Protein AF-A0A950XMK5-F1 (afdb_monomer)

Mean predicted aligned error: 5.72 Å

Structure (mmCIF, N/CA/C/O backbone):
data_AF-A0A950XMK5-F1
#
_entry.id   AF-A0A950XMK5-F1
#
loop_
_atom_site.group_PDB
_atom_site.id
_atom_site.type_symbol
_atom_site.label_atom_id
_atom_site.label_alt_id
_atom_site.label_comp_id
_atom_site.label_asym_id
_atom_site.label_entity_id
_atom_site.label_seq_id
_atom_site.pdbx_PDB_ins_code
_atom_site.Cartn_x
_atom_site.Cartn_y
_atom_site.Cartn_z
_atom_site.occupancy
_atom_site.B_iso_or_equiv
_atom_site.auth_seq_id
_atom_site.auth_comp_id
_atom_site.auth_asym_id
_atom_site.auth_atom_id
_atom_site.pdbx_PDB_model_num
ATOM 1 N N . MET A 1 1 ? 6.175 -16.200 -23.788 1.00 35.16 1 MET A N 1
ATOM 2 C CA . MET A 1 1 ? 5.084 -15.263 -23.450 1.00 35.16 1 MET A CA 1
ATOM 3 C C . MET A 1 1 ? 4.468 -15.741 -22.153 1.00 35.16 1 MET A C 1
ATOM 5 O O . MET A 1 1 ? 3.750 -16.731 -22.167 1.00 35.16 1 MET A O 1
ATOM 9 N N . GLU A 1 2 ? 4.826 -15.121 -21.030 1.00 46.34 2 GLU A N 1
ATOM 10 C CA . GLU A 1 2 ? 4.076 -15.316 -19.784 1.00 46.34 2 GLU A CA 1
ATOM 11 C C . GLU A 1 2 ? 2.69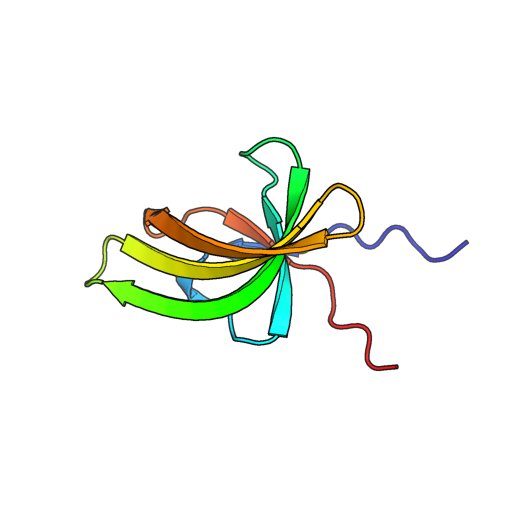7 -14.660 -19.981 1.00 46.34 2 GLU A C 1
ATOM 13 O O . GLU A 1 2 ? 2.637 -13.588 -20.590 1.00 46.34 2 GLU A O 1
ATOM 18 N N . PRO A 1 3 ? 1.582 -15.287 -19.565 1.00 47.47 3 PRO A N 1
ATOM 19 C CA . PRO A 1 3 ? 0.278 -14.658 -19.701 1.00 47.47 3 PRO A CA 1
ATOM 20 C C . PRO A 1 3 ? 0.311 -13.349 -18.916 1.00 47.47 3 PRO A C 1
ATOM 22 O O . PRO A 1 3 ? 0.727 -13.341 -17.756 1.00 47.47 3 PRO A O 1
ATOM 25 N N . HIS A 1 4 ? -0.118 -12.255 -19.546 1.00 48.59 4 HIS A N 1
ATOM 26 C CA . HIS A 1 4 ? -0.428 -11.008 -18.857 1.00 48.59 4 HIS A CA 1
ATOM 27 C C . HIS A 1 4 ? -1.516 -11.311 -17.818 1.00 48.59 4 HIS A C 1
ATOM 29 O O . HIS A 1 4 ? -2.707 -11.240 -18.110 1.00 48.59 4 HIS A O 1
ATOM 35 N N . ARG A 1 5 ? -1.119 -11.749 -16.617 1.00 62.16 5 ARG A N 1
ATOM 36 C CA . ARG A 1 5 ? -2.041 -11.910 -15.499 1.00 62.16 5 ARG A CA 1
ATOM 37 C C . ARG A 1 5 ? -2.495 -10.509 -15.145 1.00 62.16 5 ARG A C 1
ATOM 39 O O . ARG A 1 5 ? -1.702 -9.701 -14.670 1.00 62.16 5 ARG A O 1
ATOM 46 N N . ILE A 1 6 ? -3.756 -10.235 -15.441 1.00 65.62 6 ILE A N 1
ATOM 47 C CA . ILE A 1 6 ? -4.430 -9.016 -15.022 1.00 65.62 6 ILE A CA 1
ATOM 48 C C . ILE A 1 6 ? -4.273 -8.936 -13.493 1.00 65.62 6 ILE A C 1
ATOM 50 O O . ILE A 1 6 ? -4.587 -9.926 -12.821 1.00 65.62 6 ILE A O 1
ATOM 54 N N . PRO A 1 7 ? -3.738 -7.831 -12.943 1.00 74.88 7 PRO A N 1
ATOM 55 C CA . PRO A 1 7 ? -3.630 -7.654 -11.500 1.00 74.88 7 PRO A CA 1
ATOM 56 C C . PRO A 1 7 ? -5.003 -7.813 -10.841 1.00 74.88 7 PRO A C 1
ATOM 58 O O . PRO A 1 7 ? -6.003 -7.299 -11.343 1.00 74.88 7 PRO A O 1
ATOM 61 N N . GLU A 1 8 ? -5.062 -8.518 -9.715 1.00 89.50 8 GLU A N 1
ATOM 62 C CA . GLU A 1 8 ? -6.293 -8.629 -8.937 1.00 89.50 8 GLU A CA 1
ATOM 63 C C . GLU A 1 8 ? -6.555 -7.284 -8.248 1.00 89.50 8 GLU A C 1
ATOM 65 O O . GLU A 1 8 ? -5.716 -6.812 -7.486 1.00 89.50 8 GLU A O 1
ATOM 70 N N . LEU A 1 9 ? -7.702 -6.649 -8.504 1.00 93.38 9 LEU A N 1
ATOM 71 C CA . LEU A 1 9 ? -8.058 -5.391 -7.841 1.00 93.38 9 LEU A CA 1
ATOM 72 C C . LEU A 1 9 ? -8.583 -5.654 -6.430 1.00 93.38 9 LEU A C 1
ATOM 74 O O . LEU A 1 9 ? -9.750 -6.023 -6.265 1.00 93.38 9 LEU A O 1
ATOM 78 N N . VAL A 1 10 ? -7.751 -5.391 -5.427 1.00 94.94 10 VAL A N 1
ATOM 79 C CA . VAL A 1 10 ? -8.039 -5.641 -4.010 1.00 94.94 1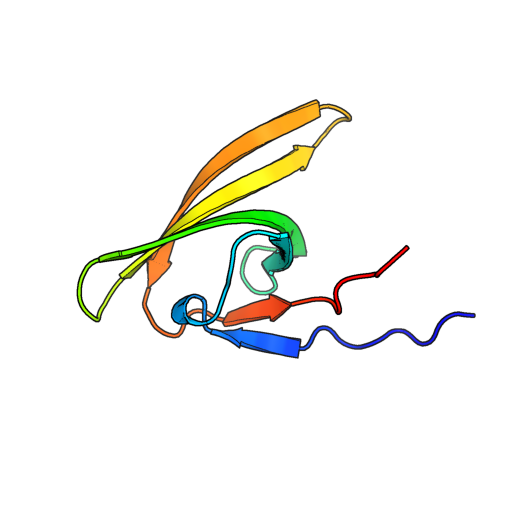0 VAL A CA 1
ATOM 80 C C . VAL A 1 10 ? -8.129 -4.337 -3.213 1.00 94.94 10 VAL A C 1
ATOM 82 O O . VAL A 1 10 ? -7.461 -3.364 -3.567 1.00 94.94 10 VAL A O 1
ATOM 85 N N . PRO A 1 11 ? -8.950 -4.283 -2.154 1.00 95.50 11 PRO A N 1
ATOM 86 C CA . PRO A 1 11 ? -9.032 -3.113 -1.287 1.00 95.50 11 PRO A CA 1
ATOM 87 C C . PRO A 1 11 ? -7.808 -3.027 -0.352 1.00 95.50 11 PRO A C 1
ATOM 89 O O . PRO A 1 11 ? -7.256 -4.059 0.053 1.00 95.50 11 PRO A O 1
ATOM 92 N N . VAL A 1 12 ? -7.373 -1.808 -0.018 1.00 95.50 12 VAL A N 1
ATOM 93 C CA . VAL A 1 12 ? -6.142 -1.531 0.756 1.00 95.50 12 VAL A CA 1
ATOM 94 C C . VAL A 1 12 ? -6.095 -2.209 2.132 1.00 95.50 12 VAL A C 1
ATOM 96 O O . VAL A 1 12 ? -5.022 -2.582 2.594 1.00 95.50 12 VAL A O 1
ATOM 99 N N . GLU A 1 13 ? -7.242 -2.464 2.757 1.00 95.44 13 GLU A N 1
ATOM 100 C CA . GLU A 1 13 ? -7.404 -3.141 4.052 1.00 95.44 13 GLU A CA 1
ATOM 101 C C . GLU A 1 13 ? -6.980 -4.613 4.019 1.00 95.44 13 GLU A C 1
ATOM 103 O O . GLU A 1 13 ? -6.721 -5.221 5.056 1.00 95.44 13 GLU A O 1
ATOM 108 N N . THR A 1 14 ? -6.953 -5.217 2.830 1.00 94.88 14 THR A N 1
ATOM 109 C CA . THR A 1 14 ? -6.610 -6.637 2.655 1.00 94.88 14 THR A CA 1
ATOM 110 C C . THR A 1 14 ? -5.134 -6.861 2.356 1.00 94.88 14 THR A C 1
ATOM 112 O O . THR A 1 14 ? -4.685 -8.013 2.315 1.00 94.88 14 THR A O 1
ATOM 115 N N . LEU A 1 15 ? -4.388 -5.776 2.140 1.00 95.06 15 LEU A N 1
ATOM 116 C CA . LEU A 1 15 ? -2.976 -5.816 1.810 1.00 95.06 15 LEU A CA 1
ATOM 117 C C . LEU A 1 15 ? -2.144 -6.227 3.017 1.00 95.06 15 LEU A C 1
ATOM 119 O O . LEU A 1 15 ? -2.428 -5.879 4.163 1.00 95.06 15 LEU A O 1
ATOM 123 N N . ARG A 1 16 ? -1.092 -6.991 2.743 1.00 94.75 16 ARG A N 1
ATOM 124 C CA . ARG A 1 16 ? -0.162 -7.478 3.758 1.00 94.75 16 ARG A CA 1
ATOM 125 C C . ARG A 1 16 ? 1.264 -7.169 3.357 1.00 94.75 16 ARG A C 1
ATOM 127 O O . ARG A 1 16 ? 1.578 -7.078 2.173 1.00 94.75 16 ARG A O 1
ATOM 134 N N . SER A 1 17 ? 2.138 -7.117 4.357 1.00 96.00 17 SER A N 1
ATOM 135 C CA . SER A 1 17 ? 3.581 -7.039 4.137 1.00 96.00 17 SER A CA 1
ATOM 136 C C . SER A 1 17 ? 4.046 -8.083 3.108 1.00 96.00 17 SER A C 1
ATOM 138 O O . SER A 1 17 ? 3.654 -9.259 3.161 1.00 96.00 17 SER A O 1
ATOM 140 N N . GLY A 1 18 ? 4.836 -7.633 2.139 1.00 94.25 18 GLY A N 1
ATOM 141 C CA . GLY A 1 18 ? 5.335 -8.394 0.999 1.00 94.25 18 GLY A CA 1
ATOM 142 C C . GLY A 1 18 ? 4.401 -8.460 -0.212 1.00 94.25 18 GLY A C 1
ATOM 143 O O . GLY A 1 18 ? 4.769 -9.093 -1.201 1.00 94.25 18 GLY A O 1
ATOM 144 N N . ASP A 1 19 ? 3.206 -7.860 -0.176 1.00 94.38 19 ASP A N 1
ATOM 145 C CA . ASP A 1 19 ? 2.341 -7.812 -1.358 1.00 94.38 19 ASP A CA 1
ATOM 146 C C . ASP A 1 19 ? 2.902 -6.844 -2.414 1.00 94.38 19 ASP A C 1
ATOM 148 O O . ASP A 1 19 ? 3.106 -5.665 -2.113 1.00 94.38 19 ASP A O 1
ATOM 152 N N . PRO A 1 20 ? 3.126 -7.304 -3.662 1.00 94.12 20 PRO A N 1
ATOM 153 C CA . PRO A 1 20 ? 3.446 -6.418 -4.768 1.00 94.12 20 PRO A CA 1
ATOM 154 C C . PRO A 1 20 ? 2.156 -5.794 -5.305 1.00 94.12 20 PRO A C 1
ATOM 156 O O . PRO A 1 20 ? 1.248 -6.499 -5.766 1.00 94.12 20 PRO A O 1
ATOM 159 N N . ILE A 1 21 ? 2.083 -4.468 -5.267 1.00 94.38 21 ILE A N 1
ATOM 160 C CA . ILE A 1 21 ? 0.899 -3.706 -5.661 1.00 94.38 21 ILE A CA 1
ATOM 161 C C . ILE A 1 21 ? 1.208 -2.693 -6.760 1.00 94.38 21 ILE A C 1
ATOM 163 O O . ILE A 1 21 ? 2.352 -2.317 -7.010 1.00 94.38 21 ILE A O 1
ATOM 167 N N . THR A 1 22 ? 0.160 -2.271 -7.452 1.00 93.81 22 THR A N 1
ATOM 168 C CA . THR A 1 22 ? 0.164 -1.214 -8.456 1.00 93.81 22 THR A CA 1
ATOM 169 C C . THR A 1 22 ? -0.980 -0.269 -8.147 1.00 93.81 22 THR A C 1
ATOM 171 O O . THR A 1 22 ? -2.130 -0.703 -8.047 1.00 93.81 22 THR A O 1
ATOM 174 N N . ASP A 1 23 ? -0.664 1.009 -8.006 1.00 92.62 23 ASP A N 1
ATOM 175 C CA . ASP A 1 23 ? -1.656 2.058 -7.849 1.00 92.62 23 ASP A CA 1
ATOM 176 C C . ASP A 1 23 ? -2.280 2.375 -9.212 1.00 92.62 23 ASP A C 1
ATOM 178 O O . ASP A 1 23 ? -1.751 3.160 -9.998 1.00 92.62 23 ASP A O 1
ATOM 182 N N . VAL A 1 24 ? -3.372 1.676 -9.528 1.00 87.94 24 VAL A N 1
ATOM 183 C CA . VAL A 1 24 ? -4.052 1.771 -10.828 1.00 87.94 24 VAL A CA 1
ATOM 184 C C . VAL A 1 24 ? -4.771 3.107 -11.016 1.00 87.94 24 VAL A C 1
ATOM 186 O O . VAL A 1 24 ? -4.894 3.567 -12.147 1.00 87.94 24 VAL A O 1
ATOM 189 N N . GLU A 1 25 ? -5.196 3.741 -9.923 1.00 85.56 25 GLU A N 1
ATOM 190 C CA . GLU A 1 25 ? -5.874 5.041 -9.933 1.00 85.56 25 GLU A CA 1
ATOM 191 C C . GLU A 1 25 ? -4.853 6.197 -9.862 1.00 85.56 25 GLU A C 1
ATOM 193 O O . GLU A 1 25 ? -5.060 7.252 -10.455 1.00 85.56 25 GLU A O 1
ATOM 198 N N . GLY A 1 26 ? -3.708 5.996 -9.201 1.00 79.94 26 GLY A N 1
ATOM 199 C CA . GLY A 1 26 ? -2.600 6.953 -9.075 1.00 79.94 26 GLY A CA 1
ATOM 200 C C . GLY A 1 26 ? -1.548 6.889 -10.188 1.00 79.94 26 GLY A C 1
ATOM 201 O O . GLY A 1 26 ? -0.393 7.268 -9.984 1.00 79.94 26 GLY A O 1
ATOM 202 N N . GLY A 1 27 ? -1.919 6.419 -11.383 1.00 83.38 27 GLY A N 1
ATOM 203 C CA . GLY A 1 27 ? -1.065 6.494 -12.576 1.00 83.38 27 GLY A CA 1
ATOM 204 C C . GLY A 1 27 ? -0.114 5.312 -12.793 1.00 83.38 27 GLY A C 1
ATOM 205 O O . GLY A 1 27 ? 0.854 5.440 -13.540 1.00 83.38 27 GLY A O 1
ATOM 206 N N . GLY A 1 28 ? -0.381 4.160 -12.175 1.00 87.69 28 GLY A N 1
ATOM 207 C CA . GLY A 1 28 ? 0.313 2.897 -12.441 1.00 87.69 28 GLY A CA 1
ATOM 208 C C . GLY A 1 28 ? 1.626 2.714 -11.682 1.00 87.69 28 GLY A C 1
ATOM 209 O O . GLY A 1 28 ? 2.484 1.951 -12.122 1.00 87.69 28 GLY A O 1
ATOM 210 N N . GLN A 1 29 ? 1.818 3.416 -10.564 1.00 89.62 29 GLN A N 1
ATOM 211 C CA . GLN A 1 29 ? 3.035 3.274 -9.763 1.00 89.62 29 GLN A CA 1
ATOM 212 C C . GLN A 1 29 ? 3.087 1.923 -9.048 1.00 89.62 29 GLN A C 1
ATOM 214 O O . GLN A 1 29 ? 2.085 1.454 -8.514 1.00 89.62 29 GLN A O 1
ATOM 219 N N . HIS A 1 30 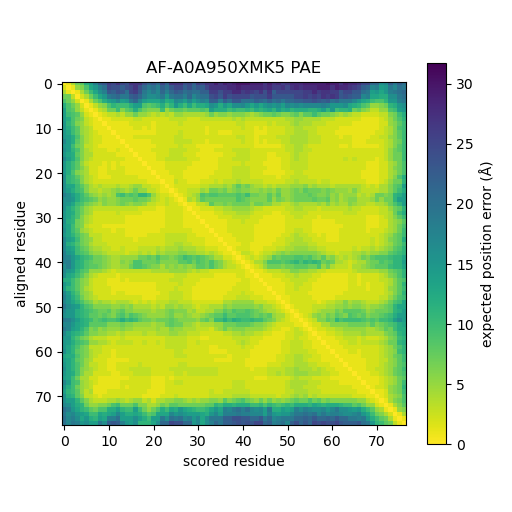? 4.270 1.310 -9.022 1.00 92.25 30 HIS A N 1
ATOM 220 C CA . HIS A 1 30 ? 4.493 -0.003 -8.422 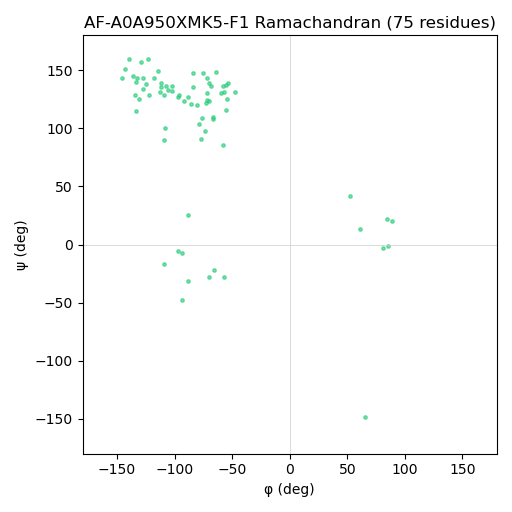1.00 92.25 30 HIS A CA 1
ATOM 221 C C . HIS A 1 30 ? 5.152 0.109 -7.049 1.00 92.25 30 HIS A C 1
ATOM 223 O O . HIS A 1 30 ? 6.138 0.834 -6.885 1.00 92.25 30 HIS A O 1
ATOM 229 N N . TYR A 1 31 ? 4.652 -0.679 -6.100 1.00 94.06 31 TYR A N 1
ATOM 230 C CA . TYR A 1 31 ? 5.160 -0.724 -4.733 1.00 94.06 31 TYR A CA 1
ATOM 231 C C . TYR A 1 31 ? 5.214 -2.153 -4.194 1.00 94.06 31 TYR A C 1
ATOM 233 O O . TYR A 1 31 ? 4.498 -3.040 -4.666 1.00 94.06 31 TYR A O 1
ATOM 241 N N . ILE A 1 32 ? 6.027 -2.358 -3.162 1.00 95.44 32 ILE A N 1
ATOM 242 C CA . ILE A 1 32 ? 5.922 -3.511 -2.264 1.00 95.44 32 ILE A CA 1
ATOM 243 C C . ILE A 1 32 ? 5.418 -2.996 -0.921 1.00 95.44 32 ILE A C 1
ATOM 245 O O . ILE A 1 32 ? 5.969 -2.043 -0.377 1.00 95.44 32 ILE A O 1
ATOM 249 N N . VAL A 1 33 ? 4.370 -3.615 -0.384 1.00 96.56 33 VAL A N 1
ATOM 250 C CA . VAL A 1 33 ? 3.857 -3.265 0.945 1.00 96.56 33 VAL A CA 1
ATOM 251 C C . VAL A 1 33 ? 4.859 -3.723 2.000 1.00 96.56 33 VAL A C 1
ATOM 253 O O . VAL A 1 33 ? 5.189 -4.906 2.059 1.00 96.56 33 VAL A O 1
ATOM 256 N N . LEU A 1 34 ? 5.331 -2.810 2.840 1.00 97.38 34 LEU A N 1
ATOM 257 C CA . LEU A 1 34 ? 6.200 -3.109 3.978 1.00 97.38 34 LEU A CA 1
ATOM 258 C C . LEU A 1 34 ? 5.369 -3.305 5.247 1.00 97.38 34 LEU A C 1
ATOM 260 O O . LEU A 1 34 ? 5.493 -4.337 5.908 1.00 97.38 34 LEU A O 1
ATOM 264 N N . GLU A 1 35 ? 4.435 -2.392 5.504 1.00 97.06 35 GLU A N 1
ATOM 265 C CA . GLU A 1 35 ? 3.487 -2.445 6.617 1.00 97.06 35 GLU A CA 1
ATOM 266 C C . GLU A 1 35 ? 2.117 -1.904 6.179 1.00 97.06 35 GLU A C 1
ATOM 268 O O . GLU A 1 35 ? 2.018 -1.065 5.284 1.00 97.06 35 GLU A O 1
ATOM 273 N N . ALA A 1 36 ? 1.050 -2.397 6.810 1.00 96.12 36 ALA A N 1
ATOM 274 C CA . ALA A 1 36 ? -0.304 -1.895 6.628 1.00 96.12 36 ALA A CA 1
ATOM 275 C C . ALA A 1 36 ? -0.981 -1.722 7.989 1.00 96.12 36 ALA A C 1
ATOM 277 O O . ALA A 1 36 ? -1.020 -2.654 8.796 1.00 96.12 36 ALA A O 1
ATOM 278 N N . LYS A 1 37 ? -1.544 -0.537 8.229 1.00 95.94 37 LYS A N 1
ATOM 279 C CA . LYS A 1 37 ? -2.195 -0.186 9.489 1.00 95.94 37 LYS A CA 1
ATOM 280 C C . LYS A 1 37 ? -3.539 0.486 9.239 1.00 95.94 37 LYS A C 1
ATOM 282 O O . LYS A 1 37 ? -3.603 1.599 8.723 1.00 95.94 37 LYS A O 1
ATOM 287 N N . ALA A 1 38 ? -4.616 -0.172 9.657 1.00 93.69 38 ALA A N 1
ATOM 288 C CA . ALA A 1 38 ? -5.941 0.437 9.680 1.00 93.69 38 ALA A CA 1
ATOM 289 C C . ALA A 1 38 ? -6.030 1.481 10.806 1.00 93.69 38 ALA A C 1
ATOM 291 O O . ALA A 1 38 ? -5.678 1.208 11.957 1.00 93.69 38 ALA A O 1
ATOM 292 N N . ILE A 1 39 ? -6.505 2.676 10.469 1.00 93.19 39 ILE A N 1
ATOM 293 C CA . ILE A 1 39 ? -6.775 3.774 11.396 1.00 93.19 39 ILE A CA 1
ATO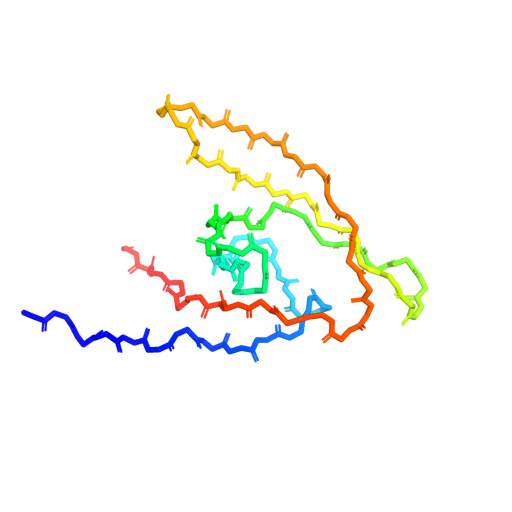M 294 C C . ILE A 1 39 ? -8.295 3.931 11.481 1.00 93.19 39 ILE A C 1
ATOM 296 O O . ILE A 1 39 ? -8.914 4.656 10.702 1.00 93.19 39 ILE A O 1
A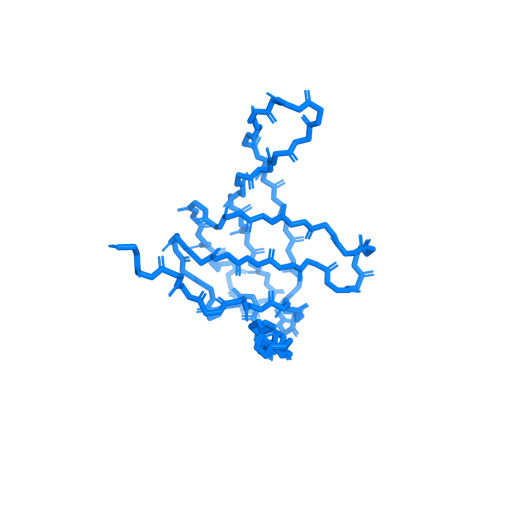TOM 300 N N . GLY A 1 40 ? -8.904 3.206 12.421 1.00 89.19 40 GLY A N 1
ATOM 301 C CA . GLY A 1 40 ? -10.361 3.084 12.493 1.00 89.19 40 GLY A CA 1
ATOM 302 C C . GLY A 1 40 ? -10.933 2.356 11.271 1.00 89.19 40 GLY A C 1
ATOM 303 O O . GLY A 1 40 ? -10.279 1.484 10.705 1.00 89.19 40 GLY A O 1
ATOM 304 N N . GLU A 1 41 ? -12.154 2.716 10.873 1.00 88.88 41 GLU A N 1
ATOM 305 C CA . GLU A 1 41 ? -12.867 2.091 9.743 1.00 88.88 41 GLU A CA 1
ATOM 306 C C . GLU A 1 41 ?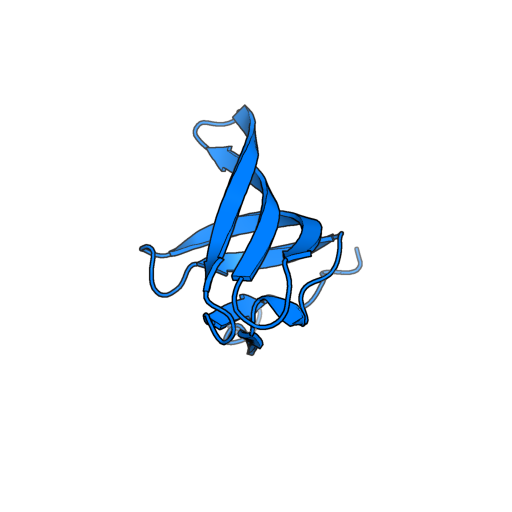 -12.733 2.870 8.424 1.00 88.88 41 GLU A C 1
ATOM 308 O O . GLU A 1 41 ? -13.221 2.420 7.393 1.00 88.88 41 GLU A O 1
ATOM 313 N N . SER A 1 42 ? -12.111 4.054 8.438 1.00 91.56 42 SER A N 1
ATOM 314 C CA . SER A 1 42 ? -12.155 4.996 7.310 1.00 91.56 42 SER A CA 1
ATOM 315 C C . SER A 1 42 ? -10.842 5.147 6.548 1.00 91.56 42 SER A C 1
ATOM 317 O O . SER A 1 42 ? -10.854 5.683 5.439 1.00 91.56 42 SER A O 1
ATOM 319 N N . CYS A 1 43 ? -9.715 4.715 7.118 1.00 95.44 43 CYS A N 1
ATOM 320 C CA . CYS A 1 43 ? -8.393 4.994 6.568 1.00 95.44 43 CYS A CA 1
ATOM 321 C C . CYS A 1 43 ? -7.420 3.836 6.807 1.00 95.44 43 CYS A C 1
ATOM 323 O O . CYS A 1 43 ? -7.416 3.219 7.873 1.00 95.44 43 CYS A O 1
ATOM 325 N N . VAL A 1 44 ? -6.556 3.579 5.830 1.00 96.88 44 VAL A N 1
ATOM 326 C CA . VAL A 1 44 ? -5.417 2.667 5.937 1.00 96.88 44 VAL A CA 1
ATOM 327 C C . VAL A 1 44 ? -4.146 3.440 5.626 1.00 96.88 44 VAL A C 1
ATOM 329 O O . VAL A 1 44 ? -4.049 4.097 4.592 1.00 96.88 44 VAL A O 1
ATOM 332 N N . VAL A 1 45 ? -3.160 3.341 6.512 1.00 97.69 45 VAL A N 1
ATOM 333 C CA . VAL A 1 45 ? -1.801 3.826 6.272 1.00 97.69 45 VAL A CA 1
ATOM 334 C C . VAL A 1 45 ? -0.951 2.651 5.807 1.00 97.69 45 VAL A C 1
ATOM 336 O O . VAL A 1 45 ? -0.932 1.604 6.457 1.00 97.69 45 VAL A O 1
ATOM 339 N N . LEU A 1 46 ? -0.277 2.816 4.672 1.00 97.69 46 LEU A N 1
ATOM 340 C CA . LEU A 1 46 ? 0.661 1.847 4.124 1.00 97.69 46 LEU A CA 1
ATOM 341 C C . LEU A 1 46 ? 2.073 2.418 4.179 1.00 97.69 46 LEU A C 1
ATOM 343 O O . LEU A 1 46 ? 2.316 3.527 3.699 1.00 97.69 46 LEU A O 1
ATOM 347 N N . GLU A 1 47 ? 3.002 1.620 4.692 1.00 98.19 47 GLU A N 1
ATOM 348 C CA . GLU A 1 47 ? 4.421 1.802 4.421 1.00 98.19 47 GLU A CA 1
ATOM 349 C C . GLU A 1 47 ? 4.761 1.017 3.150 1.00 98.19 47 GLU A C 1
ATOM 351 O O . GLU A 1 47 ? 4.435 -0.167 3.023 1.00 98.19 47 GLU A O 1
ATOM 356 N N . LEU A 1 48 ? 5.379 1.688 2.184 1.00 97.00 48 LEU A N 1
ATOM 357 C CA . LEU A 1 48 ? 5.602 1.182 0.838 1.00 97.00 48 LEU A CA 1
ATOM 358 C C . LEU A 1 48 ? 7.077 1.297 0.465 1.00 97.00 48 LEU A C 1
ATOM 360 O O . LEU A 1 48 ? 7.691 2.355 0.605 1.00 97.00 48 LEU A O 1
ATOM 364 N N . GLU A 1 49 ? 7.627 0.230 -0.101 1.00 96.44 49 GLU A N 1
ATOM 365 C CA . GLU A 1 49 ? 8.875 0.287 -0.848 1.00 96.44 49 GLU A CA 1
ATOM 366 C C . GLU A 1 49 ? 8.569 0.682 -2.295 1.00 96.44 49 GLU A C 1
ATOM 368 O O . GLU A 1 49 ? 7.835 -0.008 -3.008 1.0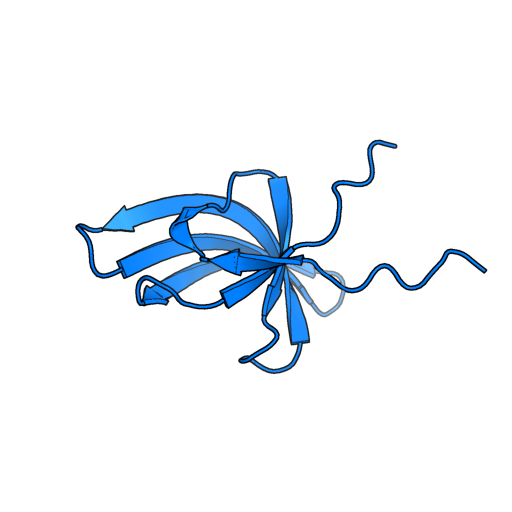0 96.44 49 GLU A O 1
ATOM 373 N N . SER A 1 50 ? 9.151 1.791 -2.742 1.00 92.31 50 SER A N 1
ATOM 374 C CA . SER A 1 50 ? 9.121 2.246 -4.128 1.00 92.31 50 SER A CA 1
ATOM 375 C C . SER A 1 50 ? 10.511 2.148 -4.742 1.00 92.31 50 SER A C 1
ATOM 377 O O . SER A 1 50 ? 11.504 2.574 -4.146 1.00 92.31 50 SER A O 1
ATOM 379 N N . LYS A 1 51 ? 10.584 1.634 -5.973 1.00 88.12 51 LYS A N 1
ATOM 380 C CA . LYS A 1 51 ? 11.811 1.629 -6.770 1.00 88.12 51 LYS A CA 1
ATOM 381 C C . LYS A 1 51 ? 11.688 2.636 -7.904 1.00 88.12 51 LYS A C 1
ATOM 383 O O . LYS A 1 51 ? 11.111 2.342 -8.947 1.00 88.12 51 LYS A O 1
ATOM 388 N N . ALA A 1 52 ? 12.290 3.803 -7.721 1.00 82.06 52 ALA A N 1
ATOM 389 C CA . ALA A 1 52 ? 12.339 4.853 -8.731 1.00 82.06 52 ALA A CA 1
ATOM 390 C C . ALA A 1 52 ? 13.794 5.250 -8.992 1.00 82.06 52 ALA A C 1
ATOM 392 O O . ALA A 1 52 ? 14.587 5.377 -8.061 1.00 82.06 52 ALA A O 1
ATOM 393 N N . ASN A 1 53 ? 14.161 5.452 -10.260 1.00 85.12 53 ASN A N 1
ATOM 394 C CA . ASN A 1 53 ? 15.506 5.894 -10.659 1.00 85.12 53 ASN A CA 1
ATOM 395 C C . ASN A 1 53 ? 16.647 5.030 -10.084 1.00 85.12 53 ASN A C 1
ATOM 397 O O . ASN A 1 53 ? 17.661 5.555 -9.634 1.00 85.12 53 ASN A O 1
ATOM 401 N N . HIS A 1 54 ? 16.478 3.702 -10.082 1.00 84.12 54 HIS A N 1
ATOM 402 C CA . HIS A 1 54 ? 17.430 2.735 -9.504 1.00 84.12 54 HIS A CA 1
ATOM 403 C C . HIS A 1 54 ? 17.686 2.889 -7.995 1.00 84.12 54 HIS A C 1
ATOM 405 O O . HIS A 1 54 ? 18.600 2.263 -7.467 1.00 84.12 54 HIS A O 1
ATOM 411 N N . GLN A 1 55 ? 16.868 3.669 -7.290 1.00 90.00 55 GLN A N 1
ATOM 412 C CA . GLN A 1 55 ? 16.933 3.827 -5.844 1.00 90.00 55 GLN A CA 1
ATOM 413 C C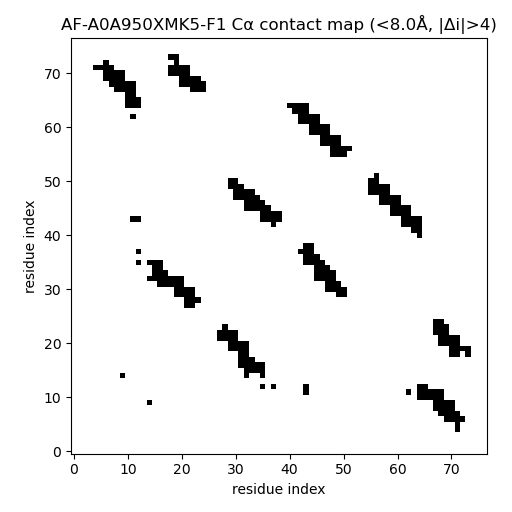 . GLN A 1 55 ? 15.704 3.205 -5.192 1.00 90.00 55 GLN A C 1
ATOM 415 O O . GLN A 1 55 ? 14.585 3.356 -5.686 1.00 90.00 55 GLN A O 1
ATOM 420 N N . LEU A 1 56 ? 15.931 2.523 -4.071 1.00 92.25 56 LEU A N 1
ATOM 421 C CA . LEU A 1 56 ? 14.866 2.098 -3.172 1.00 92.25 56 LEU A CA 1
ATOM 422 C C . LEU A 1 56 ? 14.531 3.246 -2.227 1.00 92.25 56 LEU A C 1
ATOM 424 O O . LEU A 1 56 ? 15.425 3.915 -1.702 1.00 92.25 56 LEU A O 1
ATOM 428 N N . ARG A 1 57 ? 13.238 3.482 -2.037 1.00 94.94 57 ARG A N 1
ATOM 429 C CA . ARG A 1 57 ? 12.707 4.478 -1.111 1.00 94.94 57 ARG A CA 1
ATOM 430 C C . ARG A 1 57 ? 11.595 3.848 -0.298 1.00 94.94 57 ARG A C 1
ATOM 432 O O . ARG A 1 57 ? 10.771 3.133 -0.857 1.00 94.94 57 ARG A O 1
ATOM 439 N N . VAL A 1 58 ? 11.567 4.169 0.987 1.00 96.00 58 VAL A N 1
ATOM 440 C CA . VAL A 1 58 ? 10.430 3.883 1.858 1.00 96.00 58 VAL A CA 1
ATOM 441 C C . VAL A 1 58 ? 9.576 5.137 1.924 1.00 96.00 58 VAL A C 1
ATOM 443 O O . VAL A 1 58 ? 10.100 6.232 2.143 1.00 96.00 58 VAL A O 1
ATOM 446 N N . ILE A 1 59 ? 8.284 4.985 1.674 1.00 95.38 59 ILE A N 1
ATOM 447 C CA . ILE A 1 59 ? 7.311 6.072 1.723 1.00 95.38 59 ILE A CA 1
ATOM 448 C C . ILE A 1 59 ? 6.090 5.620 2.513 1.00 95.38 59 ILE A C 1
ATOM 450 O O . ILE A 1 59 ? 5.662 4.475 2.408 1.00 95.38 59 ILE A O 1
ATOM 454 N N . GLU A 1 60 ? 5.517 6.540 3.274 1.00 96.88 60 GLU A N 1
ATOM 455 C CA . GLU A 1 60 ? 4.252 6.332 3.967 1.00 96.88 60 GLU A CA 1
ATOM 456 C C . GLU A 1 60 ? 3.143 7.046 3.189 1.00 96.88 60 GLU A C 1
ATOM 458 O O . GLU A 1 60 ? 3.300 8.203 2.787 1.00 96.88 60 GLU A O 1
ATOM 463 N N . MET A 1 61 ? 2.030 6.356 2.952 1.00 95.94 61 MET A N 1
ATOM 464 C CA . MET A 1 61 ? 0.854 6.923 2.296 1.00 95.94 61 MET A CA 1
ATOM 465 C C . MET A 1 61 ? -0.424 6.513 3.019 1.00 95.94 61 MET A C 1
ATOM 467 O O . MET A 1 61 ? -0.541 5.395 3.515 1.00 95.94 61 MET A O 1
ATOM 471 N N . SER A 1 62 ? -1.402 7.418 3.044 1.00 96.25 62 SER A N 1
ATOM 472 C CA . SER A 1 62 ? -2.732 7.154 3.594 1.00 96.25 62 SER A CA 1
ATOM 473 C C . SER A 1 62 ? -3.756 7.030 2.475 1.00 96.25 62 SER A C 1
ATOM 475 O O . SER A 1 62 ? -3.761 7.821 1.531 1.00 96.25 62 SER A O 1
ATOM 477 N N . PHE A 1 63 ? -4.625 6.035 2.597 1.00 95.62 63 PHE A N 1
ATOM 478 C CA . PHE A 1 63 ? -5.669 5.735 1.631 1.00 95.62 63 PHE A CA 1
ATOM 479 C C . PHE A 1 63 ? -7.016 5.642 2.342 1.00 95.62 63 PHE A C 1
ATOM 481 O O . PHE A 1 63 ? -7.081 5.119 3.460 1.00 95.62 63 PHE A O 1
ATOM 488 N N . PRO A 1 64 ? -8.105 6.113 1.713 1.00 96.19 64 PRO A N 1
ATOM 489 C CA . PRO A 1 64 ? -9.434 5.868 2.243 1.00 96.19 64 PRO A CA 1
ATOM 490 C C . PRO A 1 64 ? -9.742 4.368 2.215 1.00 96.19 64 PRO A C 1
ATOM 492 O O . PRO A 1 64 ? -9.300 3.640 1.322 1.00 96.19 64 PRO A O 1
ATOM 495 N N . ALA A 1 65 ? -10.539 3.918 3.179 1.00 93.38 65 ALA A N 1
ATOM 496 C CA . ALA A 1 65 ? -11.100 2.577 3.168 1.00 93.38 65 ALA A CA 1
ATOM 497 C C . ALA A 1 65 ? -11.833 2.302 1.836 1.00 93.38 65 ALA A C 1
ATOM 499 O O . ALA A 1 65 ? -12.509 3.175 1.286 1.00 93.38 65 ALA A O 1
ATOM 500 N N . GLY A 1 66 ? -11.665 1.102 1.285 1.00 94.31 66 GLY A N 1
ATOM 501 C CA . GLY A 1 66 ? -12.203 0.677 -0.004 1.00 94.31 66 GLY A CA 1
ATOM 502 C C . GLY A 1 66 ? -11.400 1.137 -1.224 1.00 94.31 66 GLY A C 1
ATOM 503 O O . GLY A 1 66 ? -11.742 0.734 -2.340 1.00 94.31 66 GLY A O 1
ATOM 504 N N . TYR A 1 67 ? -10.333 1.930 -1.051 1.00 95.56 67 TYR A N 1
ATOM 505 C CA . TYR A 1 67 ? -9.425 2.265 -2.150 1.00 95.56 67 TYR A CA 1
ATOM 506 C C . TYR A 1 67 ? -8.827 0.992 -2.750 1.00 95.56 67 TYR A C 1
ATOM 508 O O . TYR A 1 67 ? -8.442 0.075 -2.021 1.00 95.56 67 TYR A O 1
ATOM 516 N N . ARG A 1 68 ? -8.764 0.913 -4.083 1.00 94.88 68 ARG A N 1
ATOM 517 C CA . ARG A 1 68 ? -8.405 -0.322 -4.787 1.00 94.88 68 ARG A CA 1
ATOM 518 C C . ARG A 1 68 ? -6.998 -0.247 -5.354 1.00 94.88 68 ARG A C 1
ATOM 520 O O . ARG A 1 68 ? -6.646 0.700 -6.043 1.00 94.88 68 ARG A O 1
ATOM 527 N N . MET A 1 69 ? -6.237 -1.307 -5.119 1.00 94.88 69 MET A N 1
ATOM 528 C CA . MET A 1 69 ? -4.893 -1.506 -5.645 1.00 94.88 69 MET A CA 1
ATOM 529 C C . MET A 1 69 ? -4.868 -2.748 -6.530 1.00 94.88 69 MET A C 1
ATOM 531 O O . MET A 1 69 ? -5.505 -3.758 -6.226 1.00 94.88 69 MET A O 1
ATOM 535 N N . GLY A 1 70 ? -4.103 -2.705 -7.617 1.00 94.62 70 GLY A N 1
ATOM 536 C CA . GLY A 1 70 ? -3.801 -3.898 -8.399 1.00 94.62 70 GLY A CA 1
ATOM 537 C C . GLY A 1 70 ? -2.756 -4.737 -7.677 1.00 94.62 70 GLY A C 1
ATOM 538 O O . GLY A 1 70 ? -1.593 -4.356 -7.640 1.00 94.62 70 GLY A O 1
ATOM 539 N N . ARG A 1 71 ? -3.127 -5.887 -7.120 1.00 93.06 71 ARG A N 1
ATOM 540 C CA . ARG A 1 71 ? -2.187 -6.830 -6.509 1.00 93.06 71 ARG A CA 1
ATOM 541 C C . ARG A 1 71 ? -1.730 -7.851 -7.540 1.00 93.06 71 ARG A C 1
ATOM 543 O O . ARG A 1 71 ? -2.534 -8.561 -8.147 1.00 93.06 71 ARG A O 1
ATOM 550 N N . SER A 1 72 ? -0.419 -7.941 -7.728 1.00 84.88 72 SER A N 1
ATOM 551 C CA . SER A 1 72 ? 0.171 -8.991 -8.556 1.00 84.88 72 SER A CA 1
ATOM 552 C C . SER A 1 72 ? 0.346 -10.272 -7.733 1.00 84.88 72 SER A C 1
ATOM 554 O O . SER A 1 72 ? 0.612 -10.199 -6.531 1.00 84.88 72 SER A O 1
ATOM 556 N N . PRO A 1 73 ? 0.231 -11.468 -8.338 1.00 75.00 73 PRO A N 1
ATOM 557 C CA . PRO A 1 73 ? 0.553 -12.705 -7.639 1.00 75.00 73 PRO A CA 1
ATOM 558 C C . PRO A 1 73 ? 1.995 -12.647 -7.137 1.00 75.00 73 PRO A C 1
ATOM 560 O O . PRO A 1 73 ? 2.901 -12.329 -7.911 1.00 75.00 73 PRO A O 1
ATOM 563 N N . ARG A 1 74 ? 2.216 -12.976 -5.859 1.00 65.94 74 ARG A N 1
ATOM 564 C CA . ARG A 1 74 ? 3.569 -13.126 -5.312 1.00 65.94 74 ARG A CA 1
ATOM 565 C C . ARG A 1 74 ? 4.316 -14.141 -6.177 1.00 65.94 74 ARG A C 1
ATOM 567 O O . ARG A 1 74 ? 3.915 -15.303 -6.256 1.00 65.94 74 ARG A O 1
ATOM 574 N N . ARG A 1 75 ? 5.377 -13.706 -6.862 1.00 57.00 75 ARG A N 1
ATOM 575 C CA . ARG A 1 75 ? 6.276 -14.627 -7.558 1.00 57.00 75 ARG A CA 1
ATOM 576 C C . ARG A 1 75 ? 7.097 -15.309 -6.471 1.00 57.00 75 ARG A C 1
ATOM 578 O O . ARG A 1 75 ? 8.033 -14.720 -5.946 1.00 57.00 75 ARG A O 1
ATOM 585 N N . ILE A 1 76 ? 6.680 -16.510 -6.081 1.00 50.19 76 ILE A N 1
ATOM 586 C CA . ILE A 1 76 ? 7.550 -17.421 -5.342 1.00 50.19 76 ILE A CA 1
ATOM 587 C C . ILE A 1 76 ? 8.646 -17.794 -6.346 1.00 50.19 76 ILE A C 1
ATOM 589 O O . ILE A 1 76 ? 8.345 -18.420 -7.365 1.00 50.19 76 ILE A O 1
ATOM 593 N N . LEU A 1 77 ? 9.852 -17.265 -6.133 1.00 46.44 77 LEU A N 1
ATOM 594 C CA . LEU A 1 77 ? 11.061 -17.678 -6.846 1.00 46.44 77 LEU A CA 1
ATOM 595 C C . LEU A 1 77 ? 11.587 -18.976 -6.237 1.00 46.44 77 LEU A C 1
ATOM 597 O O . LEU A 1 77 ? 11.518 -19.096 -4.992 1.00 46.44 77 LEU A O 1
#

Foldseek 3Di:
DPPPPFFDKDWLVPDDAQWWWFQPVVPTFIWGFHHWDDDPQFKIKTFTWGQDPNDTDTDIDMDTTRRIIRTDPRPPD

Solvent-accessible surface area (backbone atoms only — not comparable to full-atom values): 4533 Å² total; per-residue (Å²): 133,80,77,86,72,75,52,48,78,39,42,61,86,76,56,48,60,72,41,40,34,24,33,66,84,76,78,58,48,60,34,34,31,62,41,66,44,72,55,76,87,55,31,31,39,34,34,30,41,34,77,54,94,95,38,82,44,81,45,77,49,76,40,54,56,73,40,61,29,26,36,47,81,76,78,83,126

pLDDT: mean 87.34, std 14.68, range [35.16, 98.19]

Sequence (77 aa):
MEPHRIPELVPVETLRSGDPITDVEGGGQHYIVLEAKAIGESCVVLELESKANHQLRVIEMSFPAGYRMGRSPRRIL

Nearest PDB structures (foldseek):
  6j7m-assembly2_N  TM=6.587E-01  e=1.562E-02  Pseudomonas aeruginosa PAO1
  3oyy-assembly1_A  TM=6.796E-01  e=3.740E-02  Pseudomonas aeruginosa
  6j7m-assembly1_M  TM=6.717E-01  e=3.949E-02  Pseudomonas aeruginosa PAO1
  4v6a-assembly2_CV  TM=7.513E-01  e=1.921E-01  Thermus thermophilus HB8
  7oyd-assembly1_t  TM=6.109E-01  e=1.631E-01  Oryctolagus cuniculus

Secondary structure (DSSP, 8-state):
-----PPEEEEGGG--TT-EEEETTTTSEEEEEEEEEEETTTEEEEEEEEEETTEEEEEEEEEETT-EEEEPP----

Radius of gyration: 12.5 Å; Cα contacts (8 Å, |Δi|>4): 162; chains: 1; bounding box: 30×25×36 Å